Protein AF-A0A7S4Q0I6-F1 (afdb_monomer_lite)

Organism: NCBI:txid311494

Sequence (99 aa):
SLSEELGLRTNGAQENWWNKRAQQQCVKAAGLRAVREAVGTCLARPNAFAEREAMPVVAKPMEPAVFEGVTLCHSFEQREARFNLLASAPRTAGSVGAV

Radius of gyration: 15.53 Å; chains: 1; bounding box: 32×22×47 Å

InterPro domains:
  IPR013815 ATP-grasp fold, subdomain 1 [G3DSA:3.30.1490.20] (20-96)

Foldseek 3Di:
DVCVVVVHDDPDDPQPVQFVVSVQVVCVVVVHDGDDDFFDLDCPGVVVVVVVDDDFDWQAARGDDPPVGIDTHGDPVSNVVSSVCNSPDPDDPPDPDTD

pLDDT: mean 83.3, std 12.49, range [45.66, 96.94]

Secondary structure (DSSP, 8-state):
-HHHHTT---S-SSS-TT-HHHHHHHHHHTT--PPP----SSTHHHHHHHTTSPSPEEE--SS---GGG-EEESSHHHHHHHHHHHHHSPPPTT-----

Structure (mmCIF, N/CA/C/O backbone):
data_AF-A0A7S4Q0I6-F1
#
_entry.id   AF-A0A7S4Q0I6-F1
#
loop_
_atom_site.group_PDB
_atom_site.id
_atom_site.type_symbol
_atom_site.label_atom_id
_atom_site.label_alt_id
_atom_site.label_comp_id
_atom_site.label_asym_id
_atom_site.label_entity_id
_atom_site.label_seq_id
_atom_site.pdbx_PDB_ins_code
_atom_site.Cartn_x
_atom_site.Cartn_y
_atom_site.Cartn_z
_atom_site.occupancy
_atom_site.B_iso_or_equiv
_atom_site.auth_seq_id
_atom_site.auth_comp_id
_atom_site.auth_asym_id
_atom_site.auth_atom_id
_atom_site.pdbx_PDB_model_num
ATOM 1 N N . SER A 1 1 ? -7.713 -3.301 21.939 1.00 79.50 1 SER A N 1
ATOM 2 C CA . SER A 1 1 ? -7.225 -1.909 21.766 1.00 79.50 1 SER A CA 1
ATOM 3 C C . SER A 1 1 ? -7.373 -1.228 23.111 1.00 79.50 1 SER A C 1
ATOM 5 O O . SER A 1 1 ? -8.190 -1.690 23.897 1.00 79.50 1 SER A O 1
ATOM 7 N N . LEU A 1 2 ? -6.650 -0.140 23.405 1.00 86.69 2 LEU A N 1
ATOM 8 C CA . LEU A 1 2 ? -6.789 0.533 24.709 1.00 86.69 2 LEU A CA 1
ATOM 9 C C . LEU A 1 2 ? -8.253 0.903 25.018 1.00 86.69 2 LEU A C 1
ATOM 11 O O . LEU A 1 2 ? -8.717 0.710 26.130 1.00 86.69 2 LEU A O 1
ATOM 15 N N . SER A 1 3 ? -9.008 1.362 24.019 1.00 91.25 3 SER A N 1
ATOM 16 C CA . SER A 1 3 ? -10.436 1.653 24.173 1.00 91.25 3 SER A CA 1
ATOM 17 C C . SER A 1 3 ? -11.297 0.430 24.516 1.00 91.25 3 SER A C 1
ATOM 19 O O . SER A 1 3 ? -12.253 0.588 25.263 1.00 91.25 3 SER A O 1
ATOM 21 N N . GLU A 1 4 ? -10.975 -0.766 24.000 1.00 90.69 4 GLU A N 1
ATOM 22 C CA . GLU A 1 4 ? -11.697 -2.003 24.360 1.00 90.69 4 GLU A CA 1
ATOM 23 C C . GLU A 1 4 ? -11.409 -2.405 25.807 1.00 90.69 4 GLU A C 1
ATOM 25 O O . GLU A 1 4 ? -12.342 -2.695 26.548 1.00 90.69 4 GLU A O 1
ATOM 30 N N . GLU A 1 5 ? -10.139 -2.356 26.222 1.00 92.62 5 GLU A N 1
ATOM 31 C CA . GLU A 1 5 ? -9.730 -2.660 27.603 1.00 92.62 5 GLU A CA 1
ATOM 32 C C . GLU A 1 5 ? -10.372 -1.697 28.612 1.00 92.62 5 GLU A C 1
ATOM 34 O O . GLU A 1 5 ? -10.684 -2.069 29.739 1.00 92.62 5 GLU A O 1
ATOM 39 N N . LEU A 1 6 ? -10.617 -0.451 28.195 1.00 95.50 6 LEU A N 1
ATOM 40 C CA . LEU A 1 6 ? -11.297 0.566 28.998 1.00 95.50 6 LEU A CA 1
ATOM 41 C C . LEU A 1 6 ? -12.835 0.503 28.910 1.00 95.50 6 LEU A C 1
ATOM 43 O O . LEU A 1 6 ? -13.504 1.358 29.488 1.00 95.50 6 LEU A O 1
ATOM 47 N N . GLY A 1 7 ? -13.415 -0.456 28.180 1.00 94.75 7 GLY A N 1
ATOM 48 C CA . GLY A 1 7 ? -14.870 -0.591 28.029 1.00 94.75 7 GLY A CA 1
ATOM 49 C C . GLY A 1 7 ? -15.538 0.573 27.285 1.00 94.75 7 GLY A C 1
ATOM 50 O O . GLY A 1 7 ? -16.738 0.808 27.436 1.00 94.75 7 GLY A O 1
ATOM 51 N N . LEU A 1 8 ? -14.775 1.328 26.493 1.00 95.94 8 LEU A N 1
ATOM 52 C CA . LEU A 1 8 ? -15.275 2.457 25.717 1.00 95.94 8 LEU A CA 1
ATOM 53 C C . LEU A 1 8 ? -15.791 1.989 24.354 1.00 95.94 8 LEU A C 1
ATOM 55 O O . LEU A 1 8 ? -15.306 1.017 23.772 1.00 95.94 8 LEU A O 1
ATOM 59 N N . ARG A 1 9 ? -16.746 2.735 23.790 1.00 93.75 9 ARG A N 1
ATOM 60 C CA . ARG A 1 9 ? -17.210 2.499 22.417 1.00 93.75 9 ARG A CA 1
ATOM 61 C C . ARG A 1 9 ? -16.042 2.659 21.441 1.00 93.75 9 ARG A C 1
ATOM 63 O O . ARG A 1 9 ? -15.357 3.678 21.451 1.00 93.75 9 ARG A O 1
ATOM 70 N N . THR A 1 10 ? -15.837 1.666 20.583 1.00 90.94 10 THR A N 1
ATOM 71 C CA . THR A 1 10 ? -14.678 1.602 19.685 1.00 90.94 10 THR A CA 1
ATOM 72 C C . THR A 1 10 ? -14.965 0.759 18.444 1.00 90.94 10 THR A C 1
ATOM 74 O O . THR A 1 10 ? -15.958 0.036 18.398 1.00 90.94 10 THR A O 1
ATOM 77 N N . ASN A 1 11 ? -14.091 0.858 17.439 1.00 84.56 11 ASN A N 1
ATOM 78 C CA . ASN A 1 11 ? -14.162 0.103 16.182 1.00 84.56 11 ASN A CA 1
ATOM 79 C C . ASN A 1 11 ? -13.580 -1.323 16.295 1.00 84.56 11 ASN A C 1
ATOM 81 O O . ASN A 1 11 ? -13.499 -2.032 15.293 1.00 84.56 11 ASN A O 1
ATOM 85 N N . GLY A 1 12 ? -13.179 -1.737 17.499 1.00 82.00 12 GLY A N 1
ATOM 86 C CA . GLY A 1 12 ? -12.584 -3.041 17.800 1.00 82.00 12 GLY A CA 1
ATOM 87 C C . GLY A 1 12 ? -11.051 -2.991 17.873 1.00 82.00 12 GLY A C 1
ATOM 88 O O . GLY A 1 12 ? -10.483 -1.905 17.831 1.00 82.00 12 GLY A O 1
ATOM 89 N N . ALA A 1 13 ? -10.373 -4.137 17.981 1.00 78.69 13 ALA A N 1
ATOM 90 C CA . ALA A 1 13 ? -8.934 -4.337 17.698 1.00 78.69 13 ALA A CA 1
ATOM 91 C C . ALA A 1 13 ? -8.615 -5.555 16.844 1.00 78.69 13 ALA A C 1
ATOM 93 O O . ALA A 1 13 ? -7.478 -5.704 16.401 1.00 78.69 13 ALA A O 1
ATOM 94 N N . GLN A 1 14 ? -9.598 -6.428 16.637 1.00 71.12 14 GLN A N 1
ATOM 95 C CA . GLN A 1 14 ? -9.396 -7.670 15.898 1.00 71.12 14 GLN A CA 1
ATOM 96 C C . GLN A 1 14 ? -9.138 -7.431 14.410 1.00 71.12 14 GLN A C 1
ATOM 98 O O . GLN A 1 14 ? -8.422 -8.197 13.771 1.00 71.12 14 GLN A O 1
ATOM 103 N N . GLU A 1 15 ? -9.695 -6.356 13.865 1.00 68.69 15 GLU A N 1
ATOM 104 C CA . GLU A 1 15 ? -9.598 -6.028 12.452 1.00 68.69 15 GLU A CA 1
ATOM 105 C C . GLU A 1 15 ? -8.396 -5.113 12.198 1.00 68.69 15 GLU A C 1
ATOM 107 O O . GLU A 1 15 ? -8.223 -4.081 12.841 1.00 68.69 15 GLU A O 1
ATOM 112 N N . ASN A 1 16 ? -7.539 -5.465 11.238 1.00 75.19 16 ASN A N 1
ATOM 113 C CA . ASN A 1 16 ? -6.365 -4.655 10.903 1.00 75.19 16 ASN A CA 1
ATOM 114 C C . ASN A 1 16 ? -6.738 -3.541 9.911 1.00 75.19 16 ASN A C 1
ATOM 116 O O . ASN A 1 16 ? -6.250 -3.507 8.779 1.00 75.19 16 ASN A O 1
ATOM 120 N N . TRP A 1 17 ? -7.619 -2.619 10.318 1.00 76.75 17 TRP A N 1
ATOM 121 C CA . TRP A 1 17 ? -8.131 -1.565 9.427 1.00 76.75 17 TRP A CA 1
ATOM 122 C C . TRP A 1 17 ? -7.060 -0.565 8.982 1.00 76.75 17 TRP A C 1
ATOM 124 O O . TRP A 1 17 ? -7.353 0.282 8.152 1.00 76.75 17 TRP A O 1
ATOM 134 N N . TRP A 1 18 ? -5.833 -0.634 9.498 1.00 80.19 18 TRP A N 1
ATOM 135 C CA . TRP A 1 18 ? -4.705 0.199 9.063 1.00 80.19 18 TRP A CA 1
ATOM 136 C C . TRP A 1 18 ? -3.920 -0.429 7.907 1.00 80.19 18 TRP A C 1
ATOM 138 O O . TRP A 1 18 ? -3.176 0.258 7.202 1.00 80.19 18 TRP A O 1
ATOM 148 N N . ASN A 1 19 ? -4.097 -1.731 7.690 1.00 85.56 19 ASN A N 1
ATOM 149 C CA . ASN A 1 19 ? -3.420 -2.484 6.654 1.00 85.56 19 ASN A CA 1
ATOM 150 C C . ASN A 1 19 ? -4.195 -2.384 5.336 1.00 85.56 19 ASN A C 1
ATOM 152 O O . ASN A 1 19 ? -5.268 -2.966 5.176 1.00 85.56 19 ASN A O 1
ATOM 156 N N . LYS A 1 20 ? -3.624 -1.685 4.349 1.00 87.88 20 LYS A N 1
ATOM 157 C CA . LYS A 1 20 ? -4.270 -1.488 3.039 1.00 87.88 20 LYS A CA 1
ATOM 158 C C . LYS A 1 20 ? -4.557 -2.788 2.286 1.00 87.88 20 LYS A C 1
ATOM 160 O O . LYS A 1 20 ? -5.507 -2.816 1.513 1.00 87.88 20 LYS A O 1
ATOM 165 N N . ARG A 1 21 ? -3.790 -3.858 2.528 1.00 89.75 21 ARG A N 1
ATOM 166 C CA . ARG A 1 21 ? -4.085 -5.185 1.971 1.00 89.75 21 ARG A CA 1
ATOM 167 C C . ARG A 1 21 ? -5.345 -5.757 2.612 1.00 89.75 21 ARG A C 1
ATOM 169 O O . ARG A 1 21 ? -6.236 -6.200 1.899 1.00 89.75 21 ARG A O 1
ATOM 176 N N . ALA A 1 22 ? -5.448 -5.711 3.941 1.00 89.62 22 ALA A N 1
ATOM 177 C CA . ALA A 1 22 ? -6.645 -6.169 4.652 1.00 89.62 22 ALA A CA 1
ATOM 178 C C . ALA A 1 22 ? -7.889 -5.378 4.211 1.00 89.62 22 ALA A C 1
ATOM 180 O O . ALA A 1 22 ? -8.914 -5.974 3.884 1.00 89.62 22 ALA A O 1
ATOM 181 N N . GLN A 1 23 ? -7.762 -4.052 4.081 1.00 90.12 23 GLN A N 1
ATOM 182 C CA . GLN A 1 23 ? -8.812 -3.196 3.523 1.00 90.12 23 GLN A CA 1
ATOM 183 C C . GLN A 1 23 ? -9.228 -3.648 2.114 1.00 90.12 23 GLN A C 1
ATOM 185 O O 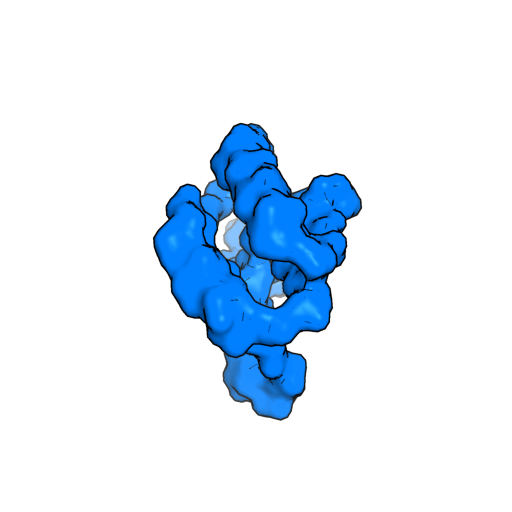. GLN A 1 23 ? -10.416 -3.816 1.850 1.00 90.12 23 GLN A O 1
ATOM 190 N N . GLN A 1 24 ? -8.268 -3.891 1.215 1.00 92.06 24 GLN A N 1
ATOM 191 C CA . GLN A 1 24 ? -8.552 -4.327 -0.152 1.00 92.06 24 GLN A CA 1
ATOM 192 C C . GLN A 1 24 ? -9.274 -5.679 -0.197 1.00 92.06 24 GLN A C 1
ATOM 194 O O . GLN A 1 24 ? -10.224 -5.848 -0.964 1.00 92.06 24 GLN A O 1
ATOM 199 N N . GLN A 1 25 ? -8.842 -6.643 0.623 1.00 92.00 25 GLN A N 1
ATOM 200 C CA . GLN A 1 25 ? -9.495 -7.950 0.701 1.00 92.00 25 GLN A CA 1
ATOM 201 C C . GLN A 1 25 ? -10.919 -7.834 1.258 1.00 92.00 25 GLN A C 1
ATOM 203 O O . GLN A 1 25 ? -11.814 -8.500 0.745 1.00 92.00 25 GLN A O 1
ATOM 208 N N . CYS A 1 26 ? -11.156 -6.945 2.227 1.00 91.50 26 CYS A N 1
ATOM 209 C CA . CYS A 1 26 ? -12.494 -6.661 2.749 1.00 91.50 26 CYS A CA 1
ATOM 210 C C . CYS A 1 26 ? -13.410 -6.047 1.675 1.00 91.50 26 CYS A C 1
ATOM 212 O O . CYS A 1 26 ? -14.509 -6.546 1.442 1.00 91.50 26 CYS A O 1
ATOM 214 N N . VAL A 1 27 ? -12.926 -5.043 0.930 1.00 93.50 27 VAL A N 1
ATOM 215 C CA . VAL A 1 27 ? -13.649 -4.447 -0.214 1.00 93.50 27 VAL A CA 1
ATOM 216 C C . VAL A 1 27 ? -14.006 -5.519 -1.248 1.00 93.50 27 VAL A C 1
ATOM 218 O O . VAL A 1 27 ? -15.145 -5.578 -1.712 1.00 93.50 27 VAL A O 1
ATOM 221 N N . LYS A 1 28 ? -13.059 -6.409 -1.573 1.00 94.12 28 LYS A N 1
ATOM 222 C CA . LYS A 1 28 ? -13.283 -7.528 -2.496 1.00 94.12 28 LYS A CA 1
ATOM 223 C C . LYS A 1 28 ? -14.331 -8.515 -1.966 1.00 94.12 28 LYS A C 1
ATOM 225 O O . LYS A 1 28 ? -15.199 -8.932 -2.727 1.00 94.12 28 LYS A O 1
ATOM 230 N N . ALA A 1 29 ? -14.259 -8.881 -0.687 1.00 93.31 29 ALA A N 1
ATOM 231 C CA . ALA A 1 29 ? -15.198 -9.802 -0.045 1.00 93.31 29 ALA A CA 1
ATOM 232 C C . ALA A 1 29 ? -16.622 -9.228 0.040 1.00 93.31 29 ALA A C 1
ATOM 234 O O . ALA A 1 29 ? -17.590 -9.971 -0.079 1.00 93.31 29 ALA A O 1
ATOM 235 N N . ALA A 1 30 ? -16.751 -7.905 0.162 1.00 95.31 30 ALA A N 1
ATOM 236 C CA . ALA A 1 30 ? -18.028 -7.196 0.144 1.00 95.31 30 ALA A CA 1
ATOM 237 C C . ALA A 1 30 ? -18.662 -7.079 -1.260 1.00 95.31 30 ALA A C 1
ATOM 239 O O . ALA A 1 30 ? -19.714 -6.461 -1.405 1.00 95.31 30 ALA A O 1
ATOM 240 N N . GLY A 1 31 ? -18.031 -7.625 -2.307 1.00 96.56 31 GLY A N 1
ATOM 241 C CA . GLY A 1 31 ? -18.528 -7.543 -3.685 1.00 96.56 31 GLY A CA 1
ATOM 242 C C . GLY A 1 31 ? -18.323 -6.177 -4.346 1.00 96.56 31 GLY A C 1
ATOM 243 O O . GLY A 1 31 ? -18.869 -5.921 -5.419 1.00 96.56 31 GLY A O 1
ATOM 244 N N . LEU A 1 32 ? -17.529 -5.294 -3.734 1.00 96.94 32 LEU A N 1
ATOM 245 C CA . LEU A 1 32 ? -17.169 -4.007 -4.318 1.00 96.94 32 LEU A CA 1
ATOM 246 C C . LEU A 1 32 ? -16.002 -4.166 -5.299 1.00 96.94 32 LEU A C 1
ATOM 248 O O . LEU A 1 32 ? -15.200 -5.101 -5.229 1.00 96.94 32 LEU A O 1
ATOM 252 N N . ARG A 1 33 ? -15.873 -3.209 -6.223 1.00 95.62 33 ARG A N 1
ATOM 253 C CA . ARG A 1 33 ? -14.781 -3.195 -7.202 1.00 95.62 33 ARG A CA 1
ATOM 254 C C . ARG A 1 33 ? -13.427 -3.040 -6.498 1.00 95.62 33 ARG A C 1
ATOM 256 O O . ARG A 1 33 ? -13.067 -1.943 -6.076 1.00 95.62 33 ARG A O 1
ATOM 263 N N . ALA A 1 34 ? -12.654 -4.121 -6.461 1.00 92.81 34 ALA A N 1
ATOM 264 C CA . ALA A 1 34 ? -11.268 -4.135 -6.006 1.00 92.81 34 ALA A CA 1
ATOM 265 C C . ALA A 1 34 ? -10.288 -4.139 -7.195 1.00 92.81 34 ALA A 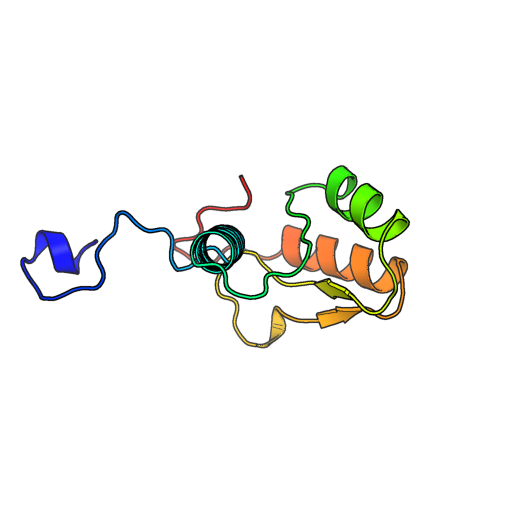C 1
ATOM 267 O O . ALA A 1 34 ? -10.590 -4.645 -8.275 1.00 92.81 34 ALA A O 1
ATOM 268 N N . VAL A 1 35 ? -9.099 -3.574 -6.990 1.00 92.19 35 VAL A N 1
ATOM 269 C CA . VAL A 1 35 ? -7.983 -3.599 -7.953 1.00 92.19 35 VAL A CA 1
ATOM 270 C C . VAL A 1 35 ? -7.029 -4.759 -7.667 1.00 92.19 35 VAL A C 1
ATOM 272 O O . VAL A 1 35 ? -6.948 -5.243 -6.535 1.00 92.19 35 VAL A O 1
ATOM 275 N N . ARG A 1 36 ? -6.289 -5.200 -8.690 1.00 92.19 36 ARG A N 1
ATOM 276 C CA . ARG A 1 36 ? -5.182 -6.144 -8.503 1.00 92.19 36 ARG A CA 1
ATOM 277 C C . ARG A 1 36 ? -4.062 -5.452 -7.726 1.00 92.19 36 ARG A C 1
ATOM 279 O O . ARG A 1 36 ? -3.825 -4.260 -7.904 1.00 92.19 36 ARG A O 1
ATOM 286 N N . GLU A 1 37 ? -3.402 -6.193 -6.849 1.00 92.38 37 GLU A N 1
ATOM 287 C CA . GLU A 1 37 ? -2.346 -5.663 -5.991 1.00 92.38 37 GLU A CA 1
ATOM 288 C C . GLU A 1 37 ? -1.234 -6.692 -5.792 1.00 92.38 37 GLU A C 1
ATOM 290 O O . GLU A 1 37 ? -1.465 -7.903 -5.842 1.00 92.38 37 GLU A O 1
ATOM 295 N N . ALA A 1 38 ? -0.034 -6.194 -5.505 1.00 91.62 38 ALA A N 1
ATOM 296 C CA . ALA A 1 38 ? 1.074 -6.986 -5.003 1.00 91.62 38 ALA A CA 1
ATOM 297 C C . ALA A 1 38 ? 1.655 -6.324 -3.758 1.00 91.62 38 ALA A C 1
ATOM 299 O O . ALA A 1 38 ? 1.782 -5.104 -3.678 1.00 91.62 38 ALA A O 1
ATOM 300 N N . VAL A 1 39 ? 2.006 -7.159 -2.785 1.00 89.06 39 VAL A N 1
ATOM 301 C CA . VAL A 1 39 ? 2.541 -6.743 -1.490 1.00 89.06 39 VAL A CA 1
ATOM 302 C C . VAL A 1 39 ? 3.741 -7.621 -1.167 1.00 89.06 39 VAL A C 1
ATOM 304 O O . VAL A 1 39 ? 3.696 -8.836 -1.375 1.00 89.06 39 VAL A O 1
ATOM 307 N N . GLY A 1 40 ? 4.806 -7.016 -0.659 1.00 84.69 40 GLY A N 1
ATOM 308 C CA . GLY A 1 40 ? 5.991 -7.735 -0.216 1.00 84.69 40 GLY A CA 1
ATOM 309 C C . GLY A 1 40 ? 6.993 -6.813 0.463 1.00 84.69 40 GLY A C 1
ATOM 310 O O . GLY A 1 40 ? 6.896 -5.594 0.356 1.00 84.69 40 GLY A O 1
ATOM 311 N N . THR A 1 41 ? 7.953 -7.424 1.150 1.00 81.69 41 THR A N 1
ATOM 312 C CA . THR A 1 41 ? 9.139 -6.773 1.732 1.00 81.69 41 THR A CA 1
ATOM 313 C C . THR A 1 41 ? 10.344 -6.805 0.794 1.00 81.69 41 THR A C 1
ATOM 315 O O . THR A 1 41 ? 11.328 -6.117 1.035 1.00 81.69 41 THR A O 1
ATOM 318 N N . CYS A 1 42 ? 10.265 -7.576 -0.294 1.00 83.12 42 CYS A N 1
ATOM 319 C CA . CYS A 1 42 ? 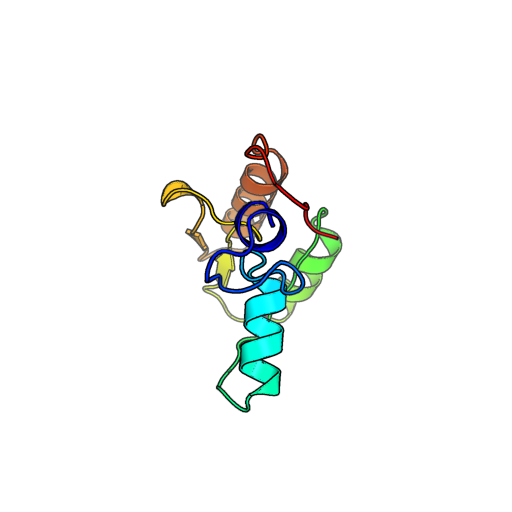11.266 -7.643 -1.351 1.00 83.12 42 CYS A CA 1
ATOM 320 C C . CYS A 1 42 ? 10.628 -7.405 -2.726 1.00 83.12 42 CYS A C 1
ATOM 322 O O . CYS A 1 42 ? 9.424 -7.599 -2.914 1.00 83.12 42 CYS A O 1
ATOM 324 N N . LEU A 1 43 ? 11.453 -7.018 -3.700 1.00 83.19 43 LEU A N 1
ATOM 325 C CA . LEU A 1 43 ? 11.015 -6.655 -5.050 1.00 83.19 43 LEU A CA 1
ATOM 326 C C . LEU A 1 43 ? 10.510 -7.831 -5.896 1.00 83.19 43 LEU A C 1
ATOM 328 O O . LEU A 1 43 ? 9.812 -7.595 -6.877 1.00 83.19 43 LEU A O 1
ATOM 332 N N . ALA A 1 44 ? 10.781 -9.086 -5.521 1.00 86.06 44 ALA A N 1
ATOM 333 C CA . ALA A 1 44 ? 10.438 -10.251 -6.343 1.00 86.06 44 ALA A CA 1
ATOM 334 C C . ALA A 1 44 ? 8.944 -10.303 -6.716 1.00 86.06 44 ALA A C 1
ATOM 336 O O . ALA A 1 44 ? 8.587 -10.441 -7.886 1.00 86.06 44 ALA A O 1
ATOM 337 N N . ARG A 1 45 ? 8.053 -10.132 -5.730 1.00 84.44 45 ARG A N 1
ATOM 338 C CA . ARG A 1 45 ? 6.600 -10.172 -5.958 1.00 84.44 45 ARG A CA 1
ATOM 339 C C . ARG A 1 45 ? 6.069 -8.904 -6.648 1.00 84.44 45 ARG A C 1
ATOM 341 O O . ARG A 1 45 ? 5.305 -9.052 -7.600 1.00 84.44 45 ARG A O 1
ATOM 348 N N . PRO A 1 46 ? 6.456 -7.678 -6.236 1.00 84.81 46 PRO A N 1
ATOM 349 C CA . PRO A 1 46 ? 6.118 -6.460 -6.972 1.00 84.81 46 PRO A CA 1
ATOM 350 C C . PRO A 1 46 ? 6.589 -6.453 -8.432 1.00 84.81 46 PRO A C 1
ATOM 352 O O . PRO A 1 46 ? 5.868 -5.936 -9.283 1.00 84.81 46 PRO A O 1
ATOM 355 N N . ASN A 1 47 ? 7.763 -7.013 -8.742 1.00 85.44 47 ASN A N 1
ATOM 356 C CA . ASN A 1 47 ? 8.315 -7.071 -10.103 1.00 85.44 47 ASN A CA 1
ATOM 357 C C . ASN A 1 47 ? 7.547 -8.040 -10.989 1.00 85.44 47 ASN A C 1
ATOM 359 O O . ASN A 1 47 ? 7.062 -7.624 -12.038 1.00 85.44 47 ASN A O 1
ATOM 363 N N . ALA A 1 48 ? 7.305 -9.261 -10.509 1.00 87.38 48 ALA A N 1
ATOM 364 C CA . ALA A 1 48 ? 6.464 -10.222 -11.220 1.00 87.38 48 ALA A CA 1
ATOM 365 C C . ALA A 1 48 ? 5.037 -9.691 -11.469 1.00 87.38 48 ALA A C 1
ATOM 367 O O . ALA A 1 48 ? 4.396 -10.049 -12.456 1.00 87.38 48 ALA A O 1
ATOM 368 N N . PHE A 1 49 ? 4.526 -8.842 -10.571 1.00 87.62 49 PHE A N 1
ATOM 369 C CA . PHE A 1 49 ? 3.265 -8.134 -10.772 1.00 87.62 49 PHE A CA 1
ATOM 370 C C . PHE A 1 49 ? 3.381 -7.070 -11.866 1.00 87.62 49 PHE A C 1
ATOM 372 O O . PHE A 1 49 ? 2.598 -7.087 -12.804 1.00 87.62 49 PHE A O 1
ATOM 379 N N . ALA A 1 50 ? 4.373 -6.182 -11.797 1.00 80.62 50 ALA A N 1
ATOM 380 C CA . ALA A 1 50 ? 4.503 -5.083 -12.754 1.00 80.62 50 ALA A CA 1
ATOM 381 C C . ALA A 1 50 ? 4.757 -5.530 -14.197 1.00 80.62 50 ALA A C 1
ATOM 383 O O . ALA A 1 50 ? 4.295 -4.864 -15.113 1.00 80.62 50 ALA A O 1
ATOM 384 N N . GLU A 1 51 ? 5.422 -6.665 -14.413 1.00 87.06 51 GLU A N 1
ATOM 385 C CA . GLU A 1 51 ? 5.591 -7.247 -15.754 1.00 87.06 51 GLU A CA 1
ATOM 386 C C . GLU A 1 51 ? 4.256 -7.601 -16.434 1.00 87.06 51 GLU A C 1
ATOM 388 O O . GLU A 1 51 ? 4.191 -7.726 -17.654 1.00 87.06 51 GLU A O 1
ATOM 393 N N . ARG A 1 52 ? 3.182 -7.770 -15.654 1.00 89.56 52 ARG A N 1
ATOM 394 C CA . ARG A 1 52 ? 1.857 -8.191 -16.133 1.00 89.56 52 ARG A CA 1
ATOM 395 C C . ARG A 1 52 ? 0.834 -7.058 -16.164 1.00 89.56 52 ARG A C 1
ATOM 397 O O . ARG A 1 52 ? -0.302 -7.278 -16.585 1.00 89.56 52 ARG A O 1
ATOM 404 N N . GLU A 1 53 ? 1.199 -5.871 -15.691 1.00 89.38 53 GLU A N 1
ATOM 405 C CA . GLU A 1 53 ? 0.276 -4.762 -15.459 1.00 89.38 53 GLU A CA 1
ATOM 406 C C . GLU A 1 53 ? 0.590 -3.578 -16.370 1.00 89.38 53 GLU A C 1
ATOM 408 O O . GLU A 1 53 ? 1.746 -3.233 -16.607 1.00 89.38 53 GLU A O 1
ATOM 413 N N . ALA A 1 54 ? -0.460 -2.926 -16.866 1.00 90.56 54 ALA A N 1
ATOM 414 C CA . ALA A 1 54 ? -0.309 -1.694 -17.624 1.00 90.56 54 ALA A CA 1
ATOM 415 C C . ALA A 1 54 ? 0.024 -0.524 -16.685 1.00 90.56 54 ALA A C 1
ATOM 417 O O . ALA A 1 54 ? -0.518 -0.415 -15.584 1.00 90.56 54 ALA A O 1
ATOM 418 N N . MET A 1 55 ? 0.888 0.375 -17.150 1.00 88.00 55 MET A N 1
ATOM 419 C CA . MET A 1 55 ? 1.212 1.620 -16.453 1.00 88.00 55 MET A CA 1
ATOM 420 C C . MET A 1 55 ? 0.128 2.689 -16.702 1.00 88.00 55 MET A C 1
ATOM 422 O O . MET A 1 55 ? -0.482 2.685 -17.775 1.00 88.00 55 MET A O 1
ATOM 426 N N . PRO A 1 56 ? -0.096 3.636 -15.767 1.00 93.75 56 PRO A N 1
ATOM 427 C CA . PRO A 1 56 ? 0.627 3.828 -14.507 1.00 93.75 56 PRO A CA 1
ATOM 428 C C . PRO A 1 56 ? 0.126 2.936 -13.360 1.00 93.75 56 PRO A C 1
ATOM 430 O O . PRO A 1 56 ? -1.032 2.527 -13.326 1.00 93.75 56 PRO A O 1
ATOM 433 N N . VAL A 1 57 ? 0.993 2.700 -12.370 1.00 92.19 57 VAL A N 1
ATOM 434 C CA . VAL A 1 57 ? 0.661 1.952 -11.143 1.00 92.19 57 VAL A CA 1
ATOM 435 C C . VAL A 1 57 ? 0.865 2.807 -9.897 1.00 92.19 57 VAL A C 1
ATOM 437 O O . VAL A 1 57 ? 1.707 3.701 -9.872 1.00 92.19 57 VAL A O 1
ATOM 440 N N . VAL A 1 58 ? 0.107 2.526 -8.836 1.00 92.00 58 VAL A N 1
ATOM 441 C CA . VAL A 1 58 ? 0.229 3.237 -7.555 1.00 92.00 58 VAL A CA 1
ATOM 442 C C . VAL A 1 58 ? 1.131 2.454 -6.604 1.00 92.00 58 VAL A C 1
ATOM 444 O O . VAL A 1 58 ? 0.791 1.343 -6.200 1.00 92.00 58 VAL A O 1
ATOM 447 N N . ALA A 1 59 ? 2.241 3.063 -6.190 1.00 90.44 59 ALA A N 1
ATOM 448 C CA . ALA A 1 59 ? 3.088 2.574 -5.108 1.00 90.44 59 ALA A CA 1
ATOM 449 C C . ALA A 1 59 ? 2.740 3.312 -3.808 1.00 90.44 59 ALA A C 1
ATOM 451 O O . ALA A 1 59 ? 2.755 4.544 -3.752 1.00 90.44 59 ALA A O 1
ATOM 452 N N . LYS A 1 60 ? 2.403 2.562 -2.755 1.00 89.12 60 LYS A N 1
ATOM 453 C CA . LYS A 1 60 ? 2.039 3.111 -1.443 1.00 89.12 60 LYS A CA 1
ATOM 454 C C . LYS A 1 60 ? 2.457 2.162 -0.316 1.00 89.12 60 LYS A C 1
ATOM 456 O O . LYS A 1 60 ? 2.426 0.949 -0.523 1.00 89.12 60 LYS A O 1
ATOM 461 N N . PRO A 1 61 ? 2.790 2.672 0.880 1.00 86.81 61 PRO A N 1
ATOM 462 C CA . PRO A 1 61 ? 3.059 1.837 2.039 1.00 86.81 61 PRO A CA 1
ATOM 463 C C . PRO A 1 61 ? 1.792 1.096 2.462 1.00 86.81 61 PRO A C 1
ATOM 465 O O . PRO A 1 61 ? 0.672 1.599 2.301 1.00 86.81 61 PRO A O 1
ATOM 468 N N . MET A 1 62 ? 1.973 -0.099 3.027 1.00 84.94 62 MET A N 1
ATOM 469 C CA . MET A 1 62 ? 0.871 -0.902 3.562 1.00 84.94 62 MET A CA 1
ATOM 470 C C . MET A 1 62 ? 0.143 -0.153 4.683 1.00 84.94 62 MET A C 1
ATOM 472 O O . MET A 1 62 ? -1.084 -0.101 4.701 1.00 84.94 62 MET A O 1
ATOM 476 N N . GLU A 1 63 ? 0.901 0.479 5.565 1.00 76.06 63 GLU A N 1
ATOM 477 C CA . GLU A 1 63 ? 0.418 1.201 6.739 1.00 76.06 63 GLU A CA 1
ATOM 478 C C . GLU A 1 63 ? 0.074 2.655 6.419 1.00 76.06 63 GLU A C 1
ATOM 480 O O . GLU A 1 63 ? 0.522 3.180 5.389 1.00 76.06 63 GLU A O 1
ATOM 485 N N . PRO A 1 64 ? -0.760 3.319 7.239 1.00 67.25 64 PRO A N 1
ATOM 486 C CA . PRO A 1 64 ? -0.963 4.757 7.128 1.00 67.25 64 PRO A CA 1
ATOM 487 C C . PRO A 1 64 ? 0.397 5.454 7.113 1.00 67.25 64 PRO A C 1
ATOM 489 O O . PRO A 1 64 ? 1.204 5.307 8.023 1.00 67.25 64 PRO A O 1
ATOM 492 N N . ALA A 1 65 ? 0.644 6.205 6.053 1.00 61.66 65 ALA A N 1
ATOM 493 C CA . ALA A 1 65 ? 1.755 7.128 5.992 1.00 61.66 65 ALA A CA 1
ATOM 494 C C . ALA A 1 65 ? 1.168 8.522 5.847 1.00 61.66 65 ALA A C 1
ATOM 496 O O . ALA A 1 65 ? 0.099 8.695 5.250 1.00 61.66 65 ALA A O 1
ATOM 497 N N . VAL A 1 66 ? 1.886 9.508 6.376 1.00 56.97 66 VAL A N 1
ATOM 498 C CA . VAL A 1 66 ? 1.654 10.908 6.027 1.00 56.97 66 VAL A CA 1
ATOM 499 C C . VAL A 1 66 ? 1.778 11.035 4.499 1.00 56.97 66 VAL A C 1
ATOM 501 O O . VAL A 1 66 ? 2.444 10.217 3.863 1.00 56.97 66 VAL A O 1
ATOM 504 N N . PHE A 1 67 ? 1.078 12.009 3.913 1.00 53.62 67 PHE A N 1
ATOM 505 C CA . PHE A 1 67 ? 0.842 12.229 2.473 1.00 53.62 67 PHE A CA 1
ATOM 506 C C . PHE A 1 67 ? 1.996 11.834 1.523 1.00 53.62 67 PHE A C 1
ATOM 508 O O . PHE A 1 67 ? 1.757 11.308 0.437 1.00 53.62 67 PHE A O 1
ATOM 515 N N . GLU A 1 68 ? 3.242 11.999 1.963 1.00 65.44 68 GLU A N 1
ATOM 516 C CA . GLU A 1 68 ? 4.478 11.593 1.290 1.00 65.44 68 GLU A CA 1
ATOM 517 C C . GLU A 1 68 ? 4.645 10.090 1.024 1.00 65.44 68 GLU A C 1
ATOM 519 O O . GLU A 1 68 ? 5.672 9.714 0.474 1.00 65.44 68 GLU A O 1
ATOM 524 N N . GLY A 1 69 ? 3.699 9.215 1.386 1.00 75.81 69 GLY A N 1
ATOM 525 C CA . GLY A 1 69 ? 3.765 7.765 1.156 1.00 75.81 69 GLY A CA 1
ATOM 526 C C . GLY A 1 69 ? 3.224 7.278 -0.199 1.00 75.81 69 GLY A C 1
ATOM 527 O O . GLY A 1 69 ? 3.621 6.212 -0.663 1.00 75.81 69 GLY A O 1
ATOM 528 N N . VAL A 1 70 ? 2.383 8.039 -0.900 1.00 88.06 70 VAL A N 1
ATOM 529 C CA . VAL A 1 70 ? 1.702 7.562 -2.123 1.00 88.06 70 VAL A CA 1
ATOM 530 C C . VAL A 1 70 ? 2.322 8.168 -3.382 1.00 88.06 70 VAL A C 1
ATOM 532 O O . VAL A 1 70 ? 2.531 9.374 -3.454 1.00 88.06 70 VAL A O 1
ATOM 535 N N . THR A 1 71 ? 2.602 7.349 -4.397 1.00 90.69 71 THR A N 1
ATOM 536 C CA . THR A 1 71 ? 3.163 7.819 -5.673 1.00 90.69 71 THR A CA 1
ATOM 537 C C . THR A 1 71 ? 2.525 7.101 -6.851 1.00 90.69 71 THR A C 1
ATOM 539 O O . THR A 1 71 ? 2.373 5.879 -6.836 1.00 90.69 71 THR A O 1
ATOM 542 N N . LEU A 1 72 ? 2.171 7.872 -7.880 1.00 93.31 72 LEU A N 1
ATOM 543 C CA . LEU A 1 72 ? 1.790 7.353 -9.187 1.00 93.31 72 LEU A CA 1
ATOM 544 C C . LEU A 1 72 ? 3.061 7.155 -10.018 1.00 93.31 72 LEU A C 1
ATOM 546 O O . LEU A 1 72 ? 3.749 8.117 -10.349 1.00 93.31 72 LEU A O 1
ATOM 550 N N . CYS A 1 73 ? 3.398 5.906 -10.309 1.00 92.94 73 CYS A N 1
ATOM 551 C CA . CYS A 1 73 ? 4.586 5.544 -11.068 1.00 92.94 73 CYS A CA 1
ATOM 552 C C . CYS A 1 73 ? 4.208 5.360 -12.537 1.00 92.94 73 CYS A C 1
ATOM 554 O O . CYS A 1 73 ? 3.284 4.606 -12.847 1.00 92.94 73 CYS A O 1
ATOM 556 N N . HIS A 1 74 ? 4.946 6.016 -13.431 1.00 94.25 74 HIS A N 1
ATOM 557 C CA . HIS A 1 74 ? 4.764 5.937 -14.884 1.00 94.25 74 HIS A CA 1
ATOM 558 C C . HIS A 1 74 ? 5.807 5.049 -15.572 1.00 94.25 74 HIS A C 1
ATOM 560 O O . HIS A 1 74 ? 5.607 4.658 -16.718 1.00 94.25 74 HIS A O 1
ATOM 566 N N . SER A 1 75 ? 6.880 4.670 -14.870 1.00 92.25 75 SER A N 1
ATOM 567 C CA . SER A 1 75 ? 7.871 3.699 -15.345 1.00 92.25 75 SER A CA 1
ATOM 568 C C . SER A 1 75 ? 8.166 2.609 -14.311 1.00 92.25 75 SER A C 1
ATOM 570 O O . SER A 1 75 ? 7.909 2.761 -13.111 1.00 92.25 75 SER A O 1
ATOM 572 N N . PHE A 1 76 ? 8.710 1.490 -14.792 1.00 90.00 76 PHE A N 1
ATOM 573 C CA . PHE A 1 76 ? 9.160 0.386 -13.944 1.00 90.00 76 PHE A CA 1
ATOM 574 C C . PHE A 1 76 ? 10.235 0.845 -12.948 1.00 90.00 76 PHE A C 1
ATOM 576 O O . PHE A 1 76 ? 10.161 0.492 -11.773 1.00 90.00 76 PHE A O 1
ATOM 583 N N . GLU A 1 77 ? 11.164 1.687 -13.403 1.00 91.19 77 GLU A N 1
ATOM 584 C CA . GLU A 1 77 ? 12.241 2.275 -12.600 1.00 91.19 77 GLU A CA 1
ATOM 585 C C . GLU A 1 77 ? 11.701 3.164 -11.470 1.00 91.19 77 GLU A C 1
ATOM 587 O O . GLU A 1 77 ? 12.079 2.990 -10.312 1.00 91.19 77 GLU A O 1
ATOM 592 N N . GLN A 1 78 ? 10.743 4.055 -11.768 1.00 91.56 78 GLN A N 1
ATOM 593 C CA . GLN A 1 78 ? 10.105 4.904 -10.751 1.00 91.56 78 GLN A CA 1
ATOM 594 C C . GLN A 1 78 ? 9.456 4.069 -9.646 1.00 91.56 78 GLN A C 1
ATOM 596 O O . GLN A 1 78 ? 9.521 4.421 -8.469 1.00 91.56 78 GLN A O 1
ATOM 601 N N . ARG A 1 79 ? 8.832 2.951 -10.019 1.00 89.38 79 ARG A N 1
ATOM 602 C CA . ARG A 1 79 ? 8.198 2.021 -9.085 1.00 89.38 79 ARG A CA 1
ATOM 603 C C . ARG A 1 79 ? 9.221 1.305 -8.202 1.00 89.38 79 ARG A C 1
ATOM 605 O O . ARG A 1 79 ? 8.987 1.227 -7.000 1.00 89.38 79 ARG A O 1
ATOM 612 N N . GLU A 1 80 ? 10.327 0.800 -8.751 1.00 90.00 80 GLU A N 1
ATOM 613 C CA . GLU A 1 80 ? 11.374 0.145 -7.947 1.00 90.00 80 GLU A CA 1
ATOM 614 C C . GLU A 1 80 ? 12.046 1.118 -6.984 1.00 90.00 80 GLU A C 1
ATOM 616 O O . GLU A 1 80 ? 12.144 0.833 -5.789 1.00 90.00 80 GLU A O 1
ATOM 621 N N . ALA A 1 81 ? 12.435 2.297 -7.480 1.00 90.31 81 ALA A N 1
ATOM 622 C CA . ALA A 1 81 ? 12.999 3.359 -6.655 1.00 90.31 81 ALA A CA 1
ATOM 623 C C . ALA A 1 81 ? 12.049 3.709 -5.504 1.00 90.31 81 ALA A C 1
ATOM 625 O O . ALA A 1 81 ? 12.456 3.822 -4.345 1.00 90.31 81 ALA A O 1
ATOM 626 N N . ARG A 1 82 ? 10.750 3.799 -5.811 1.00 89.50 82 ARG A N 1
ATOM 627 C CA . ARG A 1 82 ? 9.737 4.099 -4.812 1.00 89.50 82 ARG A CA 1
ATOM 628 C C . ARG A 1 82 ? 9.525 2.969 -3.810 1.00 89.50 82 ARG A C 1
ATOM 630 O O . ARG A 1 82 ? 9.384 3.245 -2.622 1.00 89.50 82 ARG A O 1
ATOM 637 N N . PHE A 1 83 ? 9.507 1.719 -4.261 1.00 88.88 83 PHE A N 1
ATOM 638 C CA . PHE A 1 83 ? 9.408 0.560 -3.380 1.00 88.88 83 PHE A CA 1
ATOM 639 C C . PHE A 1 83 ? 10.582 0.514 -2.401 1.00 88.88 83 PHE A C 1
ATOM 641 O O . PHE A 1 83 ? 10.357 0.377 -1.203 1.00 88.88 83 PHE A O 1
ATOM 648 N N . ASN A 1 84 ? 11.812 0.691 -2.889 1.00 88.50 84 ASN A N 1
ATOM 649 C CA . ASN A 1 84 ? 13.012 0.672 -2.052 1.00 88.50 84 ASN A CA 1
ATOM 650 C C . ASN A 1 84 ? 12.978 1.777 -0.993 1.00 88.50 84 ASN A C 1
ATOM 652 O O . ASN A 1 84 ? 13.234 1.511 0.180 1.00 88.50 84 ASN A O 1
ATOM 656 N N . LEU A 1 85 ? 12.570 2.989 -1.382 1.00 87.06 85 LEU A N 1
ATOM 657 C CA . LEU A 1 85 ? 12.389 4.099 -0.450 1.00 87.06 85 LEU A CA 1
ATOM 658 C C . LEU A 1 85 ? 11.371 3.750 0.648 1.00 87.06 85 LEU A C 1
ATOM 660 O O . LEU A 1 85 ? 11.667 3.907 1.830 1.00 87.06 85 LEU A O 1
ATOM 664 N 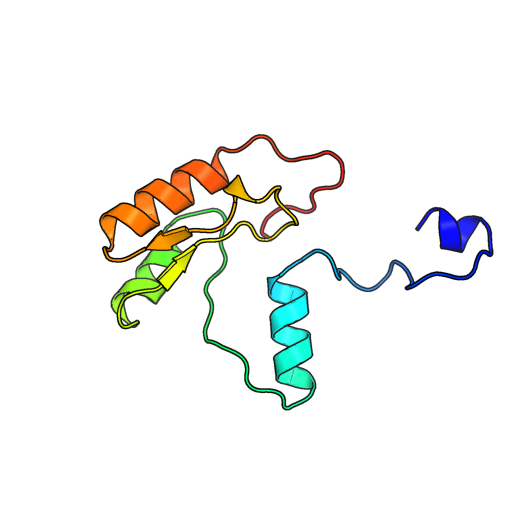N . LEU A 1 86 ? 10.206 3.213 0.273 1.00 84.44 86 LEU A N 1
ATOM 665 C CA . LEU A 1 86 ? 9.164 2.810 1.223 1.00 84.44 86 LEU A CA 1
ATOM 666 C C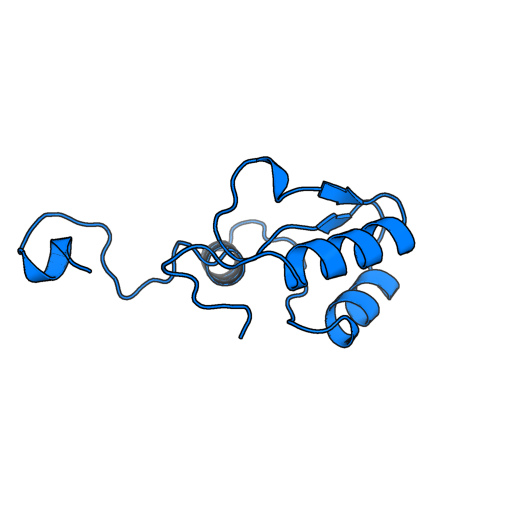 . LEU A 1 86 ? 9.5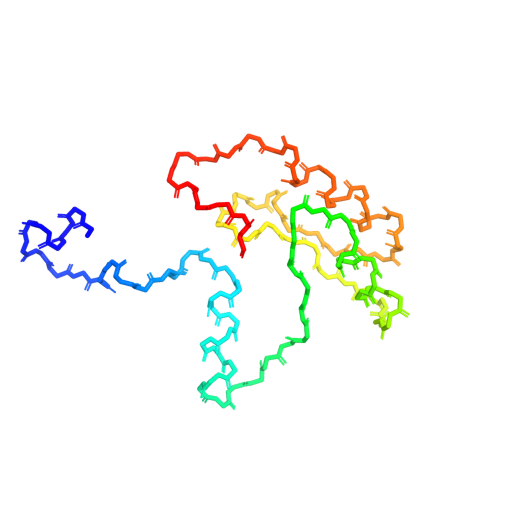92 1.639 2.120 1.00 84.44 86 LEU A C 1
ATOM 668 O O . LEU A 1 86 ? 9.238 1.621 3.294 1.00 84.44 86 LEU A O 1
ATOM 672 N N . ALA A 1 87 ? 10.353 0.681 1.590 1.00 80.31 87 ALA A N 1
ATOM 673 C CA . ALA A 1 87 ? 10.864 -0.465 2.340 1.00 80.31 87 ALA A CA 1
ATOM 674 C C . ALA A 1 87 ? 11.959 -0.067 3.346 1.00 80.31 87 ALA A C 1
ATOM 676 O O . ALA A 1 87 ? 12.076 -0.688 4.399 1.00 80.31 87 ALA A O 1
ATOM 677 N N . SER A 1 88 ? 12.740 0.973 3.035 1.00 79.12 88 SER A N 1
ATOM 678 C CA . SER A 1 88 ? 13.780 1.523 3.917 1.00 79.12 88 SER A CA 1
ATOM 679 C C . SER A 1 88 ? 13.274 2.540 4.946 1.00 79.12 88 SER A C 1
ATOM 681 O O . SER A 1 88 ? 14.018 2.903 5.857 1.00 79.12 88 SER A O 1
ATOM 683 N N . ALA A 1 89 ? 12.037 3.027 4.804 1.00 75.50 89 ALA A N 1
ATOM 684 C CA . ALA A 1 89 ? 11.514 4.087 5.654 1.00 75.50 89 ALA A CA 1
ATOM 685 C C . ALA A 1 89 ? 11.408 3.619 7.121 1.00 75.50 89 ALA A C 1
ATOM 687 O O . ALA A 1 89 ? 10.925 2.508 7.377 1.00 75.50 89 ALA A O 1
ATOM 688 N N . PRO A 1 90 ? 11.815 4.452 8.102 1.00 66.62 90 PRO A N 1
ATOM 689 C CA . PRO A 1 90 ? 11.619 4.150 9.511 1.00 66.62 90 PRO A CA 1
ATOM 690 C C . PRO A 1 90 ? 10.142 3.895 9.776 1.00 66.62 90 PRO A C 1
ATOM 692 O O . PRO A 1 90 ? 9.280 4.712 9.445 1.00 66.62 90 PRO A O 1
ATOM 695 N N . ARG A 1 91 ? 9.843 2.745 10.372 1.00 64.56 91 ARG A N 1
ATOM 696 C CA . ARG A 1 91 ? 8.464 2.407 10.682 1.00 64.56 91 ARG A CA 1
ATOM 697 C C . ARG A 1 91 ? 7.963 3.277 11.829 1.00 64.56 91 ARG A C 1
ATOM 699 O O . ARG A 1 91 ? 8.647 3.444 12.838 1.00 64.56 91 ARG A O 1
ATOM 706 N N . THR A 1 92 ? 6.757 3.812 11.689 1.00 59.97 92 THR A N 1
ATOM 707 C CA . THR A 1 92 ? 6.100 4.545 12.772 1.00 59.97 92 THR A CA 1
ATOM 708 C C . THR A 1 92 ? 5.747 3.572 13.906 1.00 59.97 92 THR A C 1
ATOM 710 O O . THR A 1 92 ? 5.534 2.374 13.677 1.00 59.97 92 THR A O 1
ATOM 713 N N . ALA A 1 93 ? 5.719 4.060 15.149 1.00 45.66 93 ALA A N 1
ATOM 714 C CA . ALA A 1 93 ? 5.338 3.245 16.301 1.00 45.66 93 ALA A CA 1
ATOM 715 C C . ALA A 1 93 ? 3.923 2.661 16.098 1.00 45.66 93 ALA A C 1
ATOM 717 O O . ALA A 1 93 ? 2.992 3.404 15.796 1.00 45.66 93 ALA A O 1
ATOM 718 N N . GLY A 1 94 ? 3.775 1.336 16.237 1.00 53.41 94 GLY A N 1
ATOM 719 C CA . GLY A 1 94 ? 2.520 0.608 15.968 1.00 53.41 94 GLY A CA 1
ATOM 720 C C . GLY A 1 94 ? 2.432 -0.083 14.598 1.00 53.41 94 GLY A C 1
ATOM 721 O O . GLY A 1 94 ? 1.397 -0.656 14.269 1.00 53.41 94 GLY A O 1
ATOM 722 N N . SER A 1 95 ? 3.507 -0.051 13.810 1.00 53.88 95 SER A N 1
ATOM 723 C CA . SER A 1 95 ? 3.628 -0.768 12.534 1.00 53.88 95 SER A CA 1
ATOM 724 C C . SER A 1 95 ? 3.636 -2.296 12.689 1.00 53.88 95 SER A C 1
ATOM 726 O O . SER A 1 95 ? 4.355 -2.855 13.517 1.00 53.88 95 SER A O 1
ATOM 728 N N . VAL A 1 96 ? 2.867 -2.989 11.848 1.00 56.19 96 VAL A N 1
ATOM 729 C CA . VAL A 1 96 ? 2.782 -4.459 11.781 1.00 56.19 96 VAL A CA 1
ATOM 730 C C . VAL A 1 96 ? 3.677 -5.026 10.662 1.00 56.19 96 VAL A C 1
ATOM 732 O O . VAL A 1 96 ? 3.980 -6.213 10.645 1.00 56.19 96 VAL A O 1
ATOM 735 N N . GLY A 1 97 ? 4.221 -4.178 9.786 1.00 53.28 97 GLY A N 1
ATOM 736 C CA . GLY A 1 97 ? 5.090 -4.571 8.682 1.00 53.28 97 GLY A CA 1
ATOM 737 C C . GLY A 1 97 ? 4.347 -5.323 7.576 1.00 53.28 97 GLY A C 1
ATOM 738 O O . GLY A 1 97 ? 3.218 -5.788 7.738 1.00 53.28 97 GLY A O 1
ATOM 739 N N . ALA A 1 98 ? 4.990 -5.439 6.413 1.00 53.81 98 ALA A N 1
ATOM 740 C CA . ALA A 1 98 ? 4.481 -6.295 5.353 1.00 53.81 98 ALA A CA 1
ATOM 741 C C . ALA A 1 98 ? 4.798 -7.759 5.679 1.00 53.81 98 ALA A C 1
ATOM 743 O O . ALA A 1 98 ? 5.952 -8.170 5.590 1.00 53.81 98 ALA A O 1
ATOM 744 N N . VAL A 1 99 ? 3.777 -8.527 6.060 1.00 49.22 99 VAL A N 1
ATOM 745 C CA . VAL A 1 99 ? 3.845 -9.989 6.220 1.00 49.22 99 VAL A CA 1
ATOM 746 C C . VAL A 1 99 ? 2.971 -10.662 5.162 1.00 49.22 99 VAL A C 1
ATOM 748 O O . VAL A 1 99 ? 1.859 -10.148 4.875 1.00 49.22 99 VAL A O 1
#